Protein AF-A0A935TRF4-F1 (afdb_monomer)

Secondary structure (DSSP, 8-state):
------EEE-------PPTT--------------S-EEEEEEEE----B-TTS-B---SSS---SSSS-STT-SSSTTTTT-TTS-GGGTS--SSEEEEEEEEP----EEEEEEEE--S---TT---EEEEEEE-

Mean predicted aligned error: 9.14 Å

Foldseek 3Di:
DDPPQDQDEPDDPPDDADVPGDDDDDDDDDDPDPDWFKDKYKYAQQFDADPVRHTDADDQAGGRRDAPPAPQDDPCPVQACPPPHRRNVHHDRNRMHMDMDTDDDDDKDKDKDFPPDPDDDDPPDDTDIDIDIDD

Sequence (135 aa):
MDRQCWSCHIKHANCFVRPGQSTAVDITFIVTAVVAGPIRNWAEISSADDSEGNAVADIDSTPNDDNFSEPGETDDLADDNVTDQDGKNGGDEDDHDPAEITIDIFDLALSKVLSSPLGNIYPGDNVTFTLNVYN

pLDDT: mean 84.44, std 16.36, range [24.06, 98.0]

Solvent-accessible surface area (backbone atoms only — not comparable to full-atom values): 9128 Å² total; per-residue (Å²): 135,85,79,82,77,62,80,48,77,63,79,76,77,93,69,91,70,54,93,96,56,82,82,87,82,91,84,87,83,83,90,78,77,89,66,64,45,80,48,70,43,46,43,34,42,45,70,53,59,49,100,85,69,46,79,54,84,63,92,38,32,79,58,39,89,60,85,65,76,48,58,76,56,81,77,51,76,93,45,58,87,39,82,83,53,36,8,73,78,45,48,36,45,64,41,56,46,64,48,78,46,73,42,83,72,87,60,80,48,80,49,77,42,84,69,31,73,90,69,93,84,59,96,90,63,80,75,42,68,48,75,49,79,45,114

Structure (mmCIF, N/CA/C/O backbone):
data_AF-A0A935TRF4-F1
#
_entry.id   AF-A0A935TRF4-F1
#
loop_
_atom_site.group_PDB
_atom_site.id
_atom_site.type_symbol
_atom_site.label_atom_id
_atom_site.label_alt_id
_atom_site.label_comp_id
_atom_site.label_asym_id
_atom_site.label_entity_id
_atom_site.label_seq_id
_atom_site.pdbx_PDB_ins_code
_atom_site.Cartn_x
_atom_site.Cartn_y
_atom_site.Cartn_z
_atom_site.occupancy
_atom_site.B_iso_or_equiv
_atom_site.auth_seq_id
_atom_site.auth_comp_id
_atom_site.a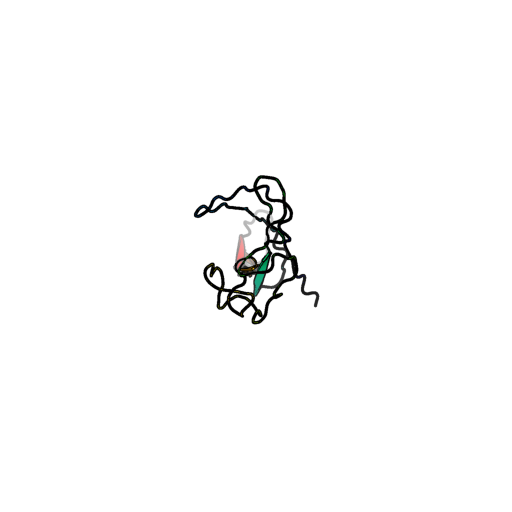uth_asym_id
_atom_site.auth_atom_id
_atom_site.pdbx_PDB_model_num
ATOM 1 N N . MET A 1 1 ? -12.272 16.368 -3.778 1.00 33.88 1 MET A N 1
ATOM 2 C CA . MET A 1 1 ? -11.865 15.138 -3.072 1.00 33.88 1 MET A CA 1
ATOM 3 C C . MET A 1 1 ? -10.489 14.838 -3.609 1.00 33.88 1 MET A C 1
ATOM 5 O O . MET A 1 1 ? -10.383 14.304 -4.706 1.00 33.88 1 MET A O 1
ATOM 9 N N . ASP A 1 2 ? -9.474 15.363 -2.932 1.00 24.06 2 ASP A N 1
ATOM 10 C CA . ASP A 1 2 ? -8.098 15.327 -3.417 1.00 24.06 2 ASP A CA 1
ATOM 11 C C . ASP A 1 2 ? -7.590 13.892 -3.335 1.00 24.06 2 ASP A C 1
ATOM 13 O O . ASP A 1 2 ? -7.369 13.351 -2.252 1.00 24.06 2 ASP A O 1
ATOM 17 N N . ARG A 1 3 ? -7.470 13.263 -4.505 1.00 30.23 3 ARG A N 1
ATOM 18 C CA . ARG A 1 3 ? -6.694 12.042 -4.687 1.00 30.23 3 ARG A CA 1
ATOM 19 C C . ARG A 1 3 ? -5.233 12.461 -4.589 1.00 30.23 3 ARG A C 1
ATOM 21 O O . ARG A 1 3 ? -4.684 12.998 -5.543 1.00 30.23 3 ARG A O 1
ATOM 28 N N . GLN A 1 4 ? -4.648 12.309 -3.408 1.00 30.61 4 GLN A N 1
ATOM 29 C CA . GLN A 1 4 ? -3.203 12.409 -3.243 1.00 30.61 4 GLN A CA 1
ATOM 30 C C . GLN A 1 4 ? -2.611 11.140 -3.874 1.00 30.61 4 GLN A C 1
ATOM 32 O O . GLN A 1 4 ? -2.568 10.097 -3.225 1.00 30.61 4 GLN A O 1
ATOM 37 N N . CYS A 1 5 ? -2.263 11.205 -5.162 1.00 31.28 5 CYS A N 1
ATOM 38 C CA . CYS A 1 5 ? -1.391 10.217 -5.791 1.00 31.28 5 CYS A CA 1
ATOM 39 C C . CYS A 1 5 ? 0.004 10.417 -5.201 1.00 31.28 5 CYS A C 1
ATOM 41 O O . CYS A 1 5 ? 0.602 11.481 -5.361 1.00 31.28 5 CYS A O 1
ATOM 43 N N . TRP A 1 6 ? 0.497 9.418 -4.482 1.00 33.94 6 TRP A N 1
ATOM 44 C CA . TRP A 1 6 ? 1.880 9.385 -4.037 1.00 33.94 6 TRP A CA 1
ATOM 45 C C . TRP A 1 6 ? 2.670 8.683 -5.140 1.00 33.94 6 TRP A C 1
ATOM 47 O O . TRP A 1 6 ? 2.698 7.461 -5.183 1.00 33.94 6 TRP A O 1
ATOM 57 N N . SER A 1 7 ? 3.240 9.455 -6.067 1.00 37.94 7 SER A N 1
ATOM 58 C CA . SER A 1 7 ? 4.282 8.942 -6.962 1.00 37.94 7 SER A CA 1
ATOM 59 C C . SER A 1 7 ? 5.587 8.887 -6.164 1.00 37.94 7 SER A C 1
ATOM 61 O O . SER A 1 7 ? 6.029 9.897 -5.594 1.00 37.94 7 SER A O 1
ATOM 63 N N . CYS A 1 8 ? 6.161 7.690 -6.042 1.00 39.78 8 CYS A N 1
ATOM 64 C CA . CYS A 1 8 ? 7.480 7.490 -5.466 1.00 39.78 8 CYS A CA 1
ATOM 65 C C . CYS A 1 8 ? 8.491 7.332 -6.600 1.00 39.78 8 CYS A C 1
ATOM 67 O O . CYS A 1 8 ? 8.714 6.240 -7.101 1.00 39.78 8 CYS A O 1
ATOM 69 N N . HIS A 1 9 ? 9.130 8.437 -6.978 1.00 45.84 9 HIS A N 1
ATOM 70 C CA . HIS A 1 9 ? 10.272 8.398 -7.883 1.00 45.84 9 HIS A CA 1
ATOM 71 C C . HIS A 1 9 ? 11.475 7.787 -7.148 1.00 45.84 9 HIS A C 1
ATOM 73 O O . HIS A 1 9 ? 12.035 8.425 -6.243 1.00 45.84 9 HIS A O 1
ATOM 79 N N . ILE A 1 10 ? 11.904 6.577 -7.519 1.00 51.03 10 ILE A N 1
ATOM 80 C CA . ILE A 1 10 ? 13.152 5.983 -7.019 1.00 51.03 10 ILE A CA 1
ATOM 81 C C . ILE A 1 10 ? 14.322 6.700 -7.705 1.00 51.03 10 ILE A C 1
ATOM 83 O O . ILE A 1 10 ? 14.937 6.227 -8.655 1.00 51.03 10 ILE A O 1
ATOM 87 N N . LYS A 1 11 ? 14.647 7.898 -7.216 1.00 43.09 11 LYS A N 1
ATOM 88 C CA . LYS A 1 11 ? 15.840 8.641 -7.633 1.00 43.09 11 LYS A CA 1
ATOM 89 C C . LYS A 1 11 ? 16.997 8.217 -6.722 1.00 43.09 11 LYS A C 1
ATOM 91 O O . LYS A 1 11 ? 17.061 8.634 -5.566 1.00 43.09 11 LYS A O 1
ATOM 96 N N . HIS A 1 12 ? 17.928 7.433 -7.266 1.00 48.22 12 HIS A N 1
ATOM 97 C CA . HIS A 1 12 ? 19.240 7.102 -6.681 1.00 48.22 12 HIS A CA 1
ATOM 98 C C . HIS A 1 12 ? 19.294 6.045 -5.559 1.00 48.22 12 HIS A C 1
ATOM 100 O O . HIS A 1 12 ? 19.937 6.258 -4.525 1.00 48.22 12 HIS A O 1
ATOM 106 N N . ALA A 1 13 ? 18.760 4.846 -5.782 1.00 49.78 13 ALA A N 1
ATOM 107 C CA . ALA A 1 13 ? 19.388 3.680 -5.162 1.00 49.78 13 ALA A CA 1
ATOM 108 C C . ALA A 1 13 ? 20.662 3.362 -5.969 1.00 49.78 13 ALA A C 1
ATOM 110 O O . ALA A 1 13 ? 20.572 2.823 -7.063 1.00 49.78 13 ALA A O 1
ATOM 111 N N . ASN A 1 14 ? 21.853 3.720 -5.468 1.00 53.59 14 ASN A N 1
ATOM 112 C CA . ASN A 1 14 ? 23.137 3.291 -6.055 1.00 53.59 14 ASN A CA 1
ATOM 113 C C . ASN A 1 14 ? 23.286 1.769 -5.879 1.00 53.59 14 ASN A C 1
ATOM 115 O O . ASN A 1 14 ? 24.003 1.294 -4.994 1.00 53.59 14 ASN A O 1
ATOM 119 N N . CYS A 1 15 ? 22.552 1.003 -6.680 1.00 62.50 15 CYS A N 1
ATOM 120 C CA . CYS A 1 15 ? 22.455 -0.435 -6.569 1.00 62.50 15 CYS A CA 1
ATOM 121 C C . CYS A 1 15 ? 22.966 -1.087 -7.847 1.00 62.50 15 CYS A C 1
ATOM 123 O O . CYS A 1 15 ? 22.322 -1.053 -8.887 1.00 62.50 15 CYS A O 1
ATOM 125 N N . PHE A 1 16 ? 24.157 -1.672 -7.767 1.00 71.00 16 PHE A N 1
ATOM 126 C CA . PHE A 1 16 ? 24.723 -2.419 -8.880 1.00 71.00 16 PHE A CA 1
ATOM 127 C C . PHE A 1 16 ? 24.115 -3.825 -8.916 1.00 71.00 16 PHE A C 1
ATOM 129 O O . PHE A 1 16 ? 24.472 -4.675 -8.093 1.00 71.00 16 PHE A O 1
ATOM 136 N N . VAL A 1 17 ? 23.219 -4.072 -9.871 1.00 81.62 17 VAL A N 1
ATOM 137 C CA . VAL A 1 17 ? 22.586 -5.378 -10.099 1.00 81.62 17 VAL A CA 1
ATOM 138 C C . VAL A 1 17 ? 23.283 -6.075 -11.268 1.00 81.62 17 VAL A C 1
ATOM 140 O O . VAL A 1 17 ? 23.479 -5.498 -12.332 1.00 81.62 17 VAL A O 1
ATOM 143 N N . ARG A 1 18 ? 23.724 -7.322 -11.066 1.00 79.31 18 ARG A N 1
ATOM 144 C CA . ARG A 1 18 ? 24.350 -8.135 -12.126 1.00 79.31 18 ARG A CA 1
ATOM 145 C C . ARG A 1 18 ? 23.292 -8.966 -12.854 1.00 79.31 18 ARG A C 1
ATOM 147 O O . ARG A 1 18 ? 22.288 -9.299 -12.232 1.00 79.31 18 ARG A O 1
ATOM 154 N N . PRO A 1 19 ? 23.554 -9.416 -14.096 1.00 78.44 19 PRO A N 1
ATOM 155 C CA . PRO A 1 19 ? 22.652 -10.328 -14.795 1.00 78.44 19 PRO A CA 1
ATOM 156 C C . PRO A 1 19 ? 22.266 -11.541 -13.937 1.00 78.44 19 PRO A C 1
ATOM 158 O O . PRO A 1 19 ? 23.136 -12.213 -13.373 1.00 78.44 19 PRO A O 1
ATOM 161 N N . GLY A 1 20 ? 20.962 -11.806 -13.829 1.00 81.06 20 GLY A N 1
ATOM 162 C CA . GLY A 1 20 ? 20.407 -12.901 -13.027 1.00 81.06 20 GLY A CA 1
ATOM 163 C C . GLY A 1 20 ? 20.526 -12.713 -11.510 1.00 81.06 20 GLY A C 1
ATOM 164 O O . GLY A 1 20 ? 20.437 -13.688 -10.763 1.00 81.06 20 GLY A O 1
ATOM 165 N N . GLN A 1 21 ? 20.802 -11.499 -11.038 1.00 85.38 21 GLN A N 1
ATOM 166 C CA . GLN A 1 21 ? 20.715 -11.127 -9.628 1.00 85.38 21 GLN A CA 1
ATOM 167 C C . GLN A 1 21 ? 19.551 -10.168 -9.417 1.00 85.38 21 GLN A C 1
ATOM 169 O O . GLN A 1 21 ? 19.107 -9.507 -10.347 1.00 85.38 21 GLN A O 1
ATOM 174 N N . SER A 1 22 ? 19.114 -10.066 -8.169 1.00 83.69 22 SER A N 1
ATOM 175 C CA . SER A 1 22 ? 18.175 -9.051 -7.718 1.00 83.69 22 SER A CA 1
ATOM 176 C C . SER A 1 22 ? 18.750 -8.308 -6.519 1.00 83.69 22 SER A C 1
ATOM 178 O O . SER A 1 22 ? 19.705 -8.752 -5.870 1.00 83.69 22 SER A O 1
ATOM 180 N N . THR A 1 23 ? 18.167 -7.152 -6.240 1.00 85.50 23 THR A N 1
ATOM 181 C CA . THR A 1 23 ? 18.441 -6.354 -5.052 1.00 85.50 23 THR A CA 1
ATOM 182 C C . THR A 1 23 ? 17.128 -5.879 -4.449 1.00 85.50 23 THR A C 1
ATOM 184 O O . THR A 1 23 ? 16.111 -5.858 -5.134 1.00 85.50 23 THR A O 1
ATOM 187 N N . ALA A 1 24 ? 17.151 -5.501 -3.174 1.00 85.94 24 ALA A N 1
ATOM 188 C CA . ALA A 1 24 ? 15.990 -4.956 -2.487 1.00 85.94 24 ALA A CA 1
ATOM 189 C C . ALA A 1 24 ? 16.226 -3.483 -2.144 1.00 85.94 24 ALA A C 1
ATOM 191 O O . ALA A 1 24 ? 17.287 -3.116 -1.629 1.00 85.94 24 ALA A O 1
ATOM 192 N N . VAL A 1 25 ? 15.216 -2.657 -2.404 1.00 84.50 25 VAL A N 1
ATOM 193 C CA . VAL A 1 25 ? 15.143 -1.265 -1.962 1.00 84.50 25 VAL A CA 1
ATOM 194 C C . VAL A 1 25 ? 13.906 -1.133 -1.083 1.00 84.50 25 VAL A C 1
ATOM 196 O O . VAL A 1 25 ? 12.785 -1.256 -1.561 1.00 84.50 25 VAL A O 1
ATOM 199 N N . ASP A 1 26 ? 14.110 -0.895 0.212 1.00 86.50 26 ASP A N 1
ATOM 200 C CA . ASP A 1 26 ? 12.999 -0.732 1.149 1.00 86.50 26 ASP A CA 1
ATOM 201 C C . ASP A 1 26 ? 12.439 0.691 1.069 1.00 86.50 26 ASP A C 1
ATOM 203 O O . ASP A 1 26 ? 13.148 1.673 1.312 1.00 86.50 26 ASP A O 1
ATOM 207 N N . ILE A 1 27 ? 11.139 0.801 0.798 1.00 82.44 27 ILE A N 1
ATOM 208 C CA . ILE A 1 27 ? 10.408 2.069 0.798 1.00 82.44 27 ILE A CA 1
ATOM 209 C C . ILE A 1 27 ? 9.415 2.054 1.960 1.00 82.44 27 ILE A C 1
ATOM 211 O O . ILE A 1 27 ? 8.669 1.099 2.159 1.00 82.44 27 ILE A O 1
ATOM 215 N N . THR A 1 28 ? 9.422 3.110 2.775 1.00 87.31 28 THR A N 1
ATOM 216 C CA . THR A 1 28 ? 8.535 3.234 3.941 1.00 87.3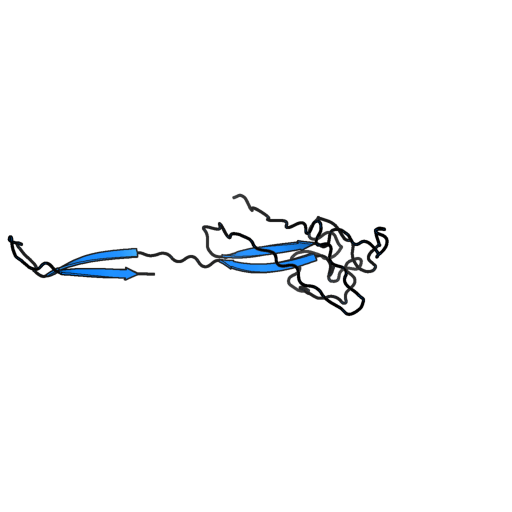1 28 THR A CA 1
ATOM 217 C C . THR A 1 28 ? 7.720 4.513 3.856 1.00 87.31 28 THR A C 1
ATOM 219 O O . THR A 1 28 ? 8.274 5.607 3.747 1.00 87.31 28 THR A O 1
ATOM 222 N N . PHE A 1 29 ? 6.404 4.376 4.002 1.00 83.50 29 PHE A N 1
ATOM 223 C CA . PHE A 1 29 ? 5.466 5.492 4.049 1.00 83.50 29 PHE A CA 1
ATOM 224 C C . PHE A 1 29 ? 4.733 5.545 5.386 1.00 83.50 29 PHE A C 1
ATOM 226 O O . PHE A 1 29 ? 4.551 4.537 6.069 1.00 83.50 29 PHE A O 1
ATOM 233 N N . ILE A 1 30 ? 4.258 6.739 5.735 1.00 89.38 30 ILE A N 1
ATOM 234 C CA . ILE A 1 30 ? 3.286 6.917 6.811 1.00 89.38 30 ILE A CA 1
ATOM 235 C C . ILE A 1 30 ? 1.908 7.001 6.166 1.00 89.38 30 ILE A C 1
ATOM 237 O O . ILE A 1 30 ? 1.589 7.977 5.486 1.00 89.38 30 ILE A O 1
ATOM 241 N N . VAL A 1 31 ? 1.074 5.994 6.409 1.00 86.75 31 VAL A N 1
ATOM 242 C CA . VAL A 1 31 ? -0.331 6.039 6.004 1.00 86.75 31 VAL A CA 1
ATOM 243 C C . VAL A 1 31 ? -1.058 7.078 6.859 1.00 86.75 31 VAL A C 1
ATOM 245 O O . VAL A 1 31 ? -1.114 6.965 8.081 1.00 86.75 31 VAL A O 1
ATOM 248 N N . THR A 1 32 ? -1.628 8.093 6.209 1.00 87.56 32 THR A N 1
ATOM 249 C CA . THR A 1 32 ? -2.400 9.172 6.859 1.00 87.56 32 THR A CA 1
ATOM 250 C C . THR A 1 32 ? -3.892 9.137 6.520 1.00 87.56 32 THR A C 1
ATOM 252 O O . THR A 1 32 ? -4.637 10.047 6.884 1.00 87.56 32 THR A O 1
ATOM 255 N N . ALA A 1 33 ? -4.342 8.098 5.813 1.00 85.75 33 ALA A N 1
ATOM 256 C CA . ALA A 1 33 ? -5.731 7.957 5.407 1.00 85.75 33 ALA A CA 1
ATOM 257 C C . ALA A 1 33 ? -6.670 7.839 6.615 1.00 85.75 33 ALA A C 1
ATOM 259 O O . ALA A 1 33 ? -6.395 7.131 7.580 1.00 85.75 33 ALA A O 1
ATOM 260 N N . VAL A 1 34 ? -7.802 8.539 6.527 1.00 83.81 34 VAL A N 1
ATOM 261 C CA . VAL A 1 34 ? -8.860 8.573 7.556 1.00 83.81 34 VAL A CA 1
ATOM 262 C C . VAL A 1 34 ? -10.161 7.929 7.077 1.00 83.81 34 VAL A C 1
ATOM 264 O O . VAL A 1 34 ? -11.186 8.026 7.746 1.00 83.81 34 VAL A O 1
ATOM 267 N N . VAL A 1 35 ? -10.129 7.290 5.906 1.00 86.31 35 VAL A N 1
ATOM 268 C CA . VAL A 1 35 ? -11.227 6.484 5.362 1.00 86.31 35 VAL A CA 1
ATOM 269 C C . VAL A 1 35 ? -10.682 5.094 5.037 1.00 86.31 35 VAL A C 1
ATOM 271 O O . VAL A 1 35 ? -9.562 4.983 4.543 1.00 86.31 35 VAL A O 1
ATOM 274 N N . ALA A 1 36 ? -11.458 4.056 5.358 1.00 91.25 36 ALA A N 1
ATOM 275 C CA . ALA A 1 36 ? -11.100 2.678 5.056 1.00 91.25 36 ALA A CA 1
ATOM 276 C C . ALA A 1 36 ? -11.162 2.427 3.544 1.00 91.25 36 ALA A C 1
ATOM 278 O O . ALA A 1 36 ? -11.982 3.031 2.845 1.00 91.25 36 ALA A O 1
ATOM 279 N N . GLY A 1 37 ? -10.331 1.516 3.052 1.00 93.19 37 GLY A N 1
ATOM 280 C CA . GLY A 1 37 ? -10.301 1.136 1.641 1.00 93.19 37 GLY A CA 1
ATOM 281 C C . GLY A 1 37 ? -8.893 0.941 1.084 1.00 93.19 37 GLY A C 1
ATOM 282 O O . GLY A 1 37 ? -7.910 1.106 1.812 1.00 93.19 37 GLY A O 1
ATOM 283 N N . PRO A 1 38 ? -8.795 0.568 -0.202 1.00 91.56 38 PRO A N 1
ATOM 284 C CA . PRO A 1 38 ? -7.520 0.311 -0.848 1.00 91.56 38 PRO A CA 1
ATOM 285 C C . PRO A 1 38 ? -6.742 1.608 -1.081 1.00 91.56 38 PRO A C 1
ATOM 287 O O . PRO A 1 38 ? -7.303 2.649 -1.440 1.00 91.56 38 PRO A O 1
ATOM 290 N N . ILE A 1 39 ? -5.433 1.522 -0.895 1.00 90.94 39 ILE A N 1
ATOM 291 C CA . ILE A 1 39 ? -4.444 2.521 -1.281 1.00 90.94 39 ILE A CA 1
ATOM 292 C C . ILE A 1 39 ? -3.369 1.791 -2.065 1.00 90.94 39 ILE A C 1
ATOM 294 O O . ILE A 1 39 ? -2.890 0.744 -1.637 1.00 90.94 39 ILE A O 1
ATOM 298 N N . ARG A 1 40 ? -2.973 2.376 -3.190 1.00 90.12 40 ARG A N 1
ATOM 299 C CA . ARG A 1 40 ? -1.931 1.836 -4.051 1.00 90.12 40 ARG A CA 1
ATOM 300 C C . ARG A 1 40 ? -0.698 2.721 -3.996 1.00 90.12 40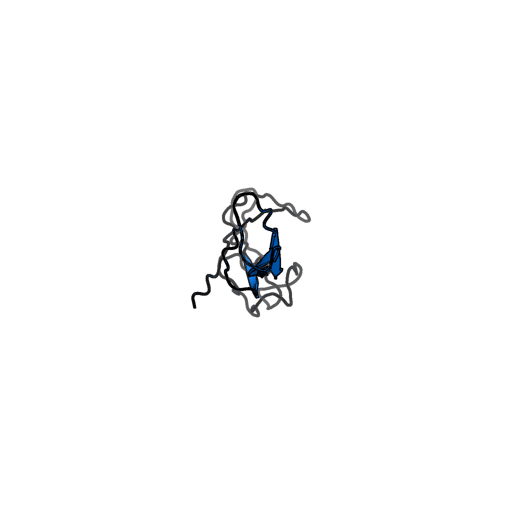 ARG A C 1
ATOM 302 O O . ARG A 1 40 ? -0.811 3.946 -4.053 1.00 90.12 40 ARG A O 1
ATOM 309 N N . ASN A 1 41 ? 0.449 2.083 -3.834 1.00 89.88 41 ASN A N 1
ATOM 310 C CA . ASN A 1 41 ? 1.749 2.664 -4.102 1.00 89.88 41 ASN A CA 1
ATOM 311 C C . ASN A 1 41 ? 2.177 2.217 -5.498 1.00 89.88 41 ASN A C 1
ATOM 313 O O . ASN A 1 41 ? 2.025 1.043 -5.807 1.00 89.88 41 ASN A O 1
ATOM 317 N N . TRP A 1 42 ? 2.723 3.124 -6.292 1.00 90.31 42 TRP A N 1
ATOM 318 C CA . TRP A 1 42 ? 3.339 2.793 -7.574 1.00 90.31 42 TRP A CA 1
ATOM 319 C C . TRP A 1 42 ? 4.822 3.123 -7.496 1.00 90.31 42 TRP A C 1
ATOM 321 O O . TRP A 1 42 ? 5.198 4.116 -6.854 1.00 90.31 42 TRP A O 1
ATOM 331 N N . ALA A 1 43 ? 5.644 2.286 -8.109 1.00 90.25 43 ALA A N 1
ATOM 332 C CA . ALA A 1 43 ? 7.074 2.496 -8.241 1.00 90.25 43 ALA A CA 1
ATOM 333 C C . ALA A 1 43 ? 7.466 2.439 -9.716 1.00 90.25 43 ALA A C 1
ATOM 335 O O . ALA A 1 43 ? 6.833 1.730 -10.484 1.00 90.25 43 ALA A O 1
ATOM 336 N N . GLU A 1 44 ? 8.494 3.213 -10.054 1.00 90.81 44 GLU A N 1
ATOM 337 C CA . GLU A 1 44 ? 9.017 3.383 -11.409 1.00 90.81 44 GLU A CA 1
ATOM 338 C C . GLU A 1 44 ? 10.548 3.350 -11.365 1.00 90.81 44 GLU A C 1
ATOM 340 O O . GLU A 1 44 ? 11.170 4.015 -10.510 1.00 90.81 44 GLU A O 1
ATOM 345 N N . ILE A 1 45 ? 11.174 2.634 -12.296 1.00 90.19 45 ILE A N 1
ATOM 346 C CA . ILE A 1 45 ? 12.598 2.781 -12.592 1.00 90.19 45 ILE A CA 1
ATOM 347 C C . ILE A 1 45 ? 12.742 3.894 -13.623 1.00 90.19 45 ILE A C 1
ATOM 349 O O . ILE A 1 45 ? 12.580 3.716 -14.816 1.00 90.19 45 ILE A O 1
ATOM 353 N N . SER A 1 46 ? 13.153 5.070 -13.156 1.00 90.50 46 SER A N 1
ATOM 354 C CA . SER A 1 46 ? 13.252 6.243 -14.039 1.00 90.50 46 SER A CA 1
ATOM 355 C C . SER A 1 46 ? 14.467 6.297 -14.968 1.00 90.50 46 SER A C 1
ATOM 357 O O . SER A 1 46 ? 14.534 7.159 -15.845 1.00 90.50 46 SER A O 1
ATOM 359 N N . SER A 1 47 ? 15.476 5.454 -14.730 1.00 89.62 47 SER A N 1
ATOM 360 C CA . SER A 1 47 ? 16.707 5.379 -15.530 1.00 89.62 47 SER A CA 1
ATOM 361 C C . SER A 1 47 ? 17.637 4.278 -15.023 1.00 89.62 47 SER A C 1
ATOM 363 O O . SER A 1 47 ? 17.651 3.992 -13.822 1.00 89.62 47 SER A O 1
ATOM 365 N N . ALA A 1 48 ? 18.515 3.785 -15.897 1.00 87.81 48 ALA A N 1
ATOM 366 C CA . ALA A 1 48 ? 19.637 2.923 -15.542 1.00 87.81 48 ALA A CA 1
ATOM 367 C C . ALA A 1 48 ? 20.941 3.392 -16.211 1.00 87.81 48 ALA A C 1
ATOM 369 O O . ALA A 1 48 ? 20.936 3.884 -17.342 1.00 87.81 48 ALA A O 1
ATOM 370 N N . ASP A 1 49 ? 22.061 3.184 -15.516 1.00 87.69 49 ASP A N 1
ATOM 371 C CA . ASP A 1 49 ? 23.412 3.461 -16.007 1.00 87.69 49 ASP A CA 1
ATOM 372 C C . ASP A 1 49 ? 24.265 2.178 -16.002 1.00 87.69 49 ASP A C 1
ATOM 374 O O . ASP A 1 49 ? 24.089 1.291 -15.160 1.00 87.69 49 ASP A O 1
ATOM 378 N N . ASP A 1 50 ? 25.234 2.089 -16.915 1.00 83.81 50 ASP A N 1
ATOM 379 C CA . ASP A 1 50 ? 26.271 1.055 -16.901 1.00 83.81 50 ASP A CA 1
ATOM 380 C C . ASP A 1 50 ? 27.303 1.259 -15.766 1.00 83.81 50 ASP A C 1
ATOM 382 O O . ASP A 1 50 ? 27.252 2.206 -14.975 1.00 83.81 50 ASP A O 1
ATOM 386 N N . SER A 1 51 ? 28.289 0.358 -15.667 1.00 81.38 51 SER A N 1
ATOM 387 C CA . SER A 1 51 ? 29.358 0.447 -14.657 1.00 81.38 51 SER A CA 1
ATOM 388 C C . SER A 1 51 ? 30.257 1.680 -14.788 1.00 81.38 51 SER A C 1
ATOM 390 O O . SER A 1 51 ? 31.014 1.997 -13.865 1.00 81.38 51 SER A O 1
ATOM 392 N N . GLU A 1 52 ? 30.197 2.358 -15.924 1.00 84.19 52 GLU A N 1
ATOM 393 C CA . GLU A 1 52 ? 30.955 3.544 -16.275 1.00 84.19 52 GLU A CA 1
ATOM 394 C C . GLU A 1 52 ? 30.128 4.829 -16.078 1.00 84.19 52 GLU A C 1
ATOM 396 O O . GLU A 1 52 ? 30.672 5.925 -16.237 1.00 84.19 52 GLU A O 1
ATOM 401 N N . GLY A 1 53 ? 28.860 4.707 -15.665 1.00 83.31 53 GLY A N 1
ATOM 402 C CA . GLY A 1 53 ? 27.940 5.819 -15.429 1.00 83.31 53 GLY A CA 1
ATOM 403 C C . GLY A 1 53 ? 27.323 6.389 -16.706 1.00 83.31 53 GLY A C 1
ATOM 404 O O . GLY A 1 53 ? 26.926 7.554 -16.715 1.00 83.31 53 GLY A O 1
ATOM 405 N N . ASN A 1 54 ? 27.303 5.624 -17.800 1.00 85.88 54 ASN A N 1
ATOM 406 C CA . ASN A 1 54 ? 26.597 6.012 -19.015 1.00 85.88 54 ASN A CA 1
ATOM 407 C C . ASN A 1 54 ? 25.181 5.448 -18.992 1.00 85.88 54 ASN A C 1
ATOM 409 O O . ASN A 1 54 ? 25.003 4.255 -18.750 1.00 85.88 54 ASN A O 1
ATOM 413 N N . ALA A 1 55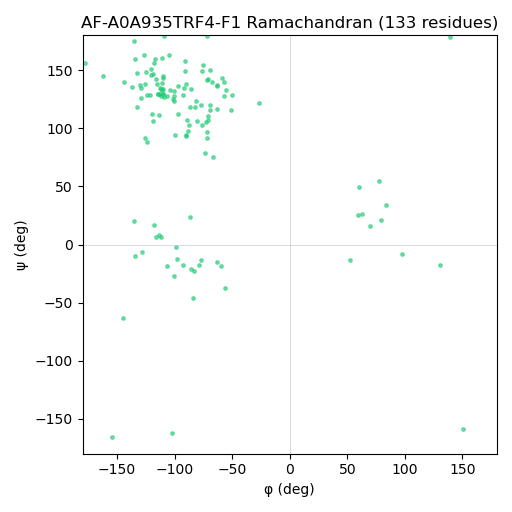 ? 24.211 6.284 -19.355 1.00 87.38 55 ALA A N 1
ATOM 414 C CA . ALA A 1 55 ? 22.833 5.853 -19.525 1.00 87.38 55 ALA A CA 1
ATOM 415 C C . ALA A 1 55 ? 22.739 4.694 -20.524 1.00 87.38 55 ALA A C 1
ATOM 417 O O . ALA A 1 55 ? 23.308 4.751 -21.624 1.00 87.38 55 ALA A O 1
ATOM 418 N N . VAL A 1 56 ? 21.987 3.666 -20.147 1.00 84.88 56 VAL A N 1
ATOM 419 C CA . VAL A 1 56 ? 21.662 2.524 -21.000 1.00 84.88 56 VAL A CA 1
ATOM 420 C C . VAL A 1 56 ? 20.188 2.571 -21.377 1.00 84.88 56 VAL A C 1
ATOM 422 O O . VAL A 1 56 ? 19.349 3.009 -20.598 1.00 84.88 56 VAL A O 1
ATOM 425 N N . ALA A 1 57 ? 19.888 2.174 -22.612 1.00 87.12 57 ALA A N 1
ATOM 426 C CA . ALA A 1 57 ? 18.512 2.046 -23.064 1.00 87.12 57 ALA A CA 1
ATOM 427 C C . ALA A 1 57 ? 17.987 0.669 -22.673 1.00 87.12 57 ALA A C 1
ATOM 429 O O . ALA A 1 57 ? 18.670 -0.327 -22.934 1.00 87.12 57 ALA A O 1
ATOM 430 N N . ASP A 1 58 ? 16.783 0.641 -22.115 1.00 89.31 58 ASP A N 1
ATOM 431 C CA . ASP A 1 58 ? 16.074 -0.607 -21.899 1.00 89.31 58 ASP A CA 1
ATOM 432 C C . ASP A 1 58 ? 15.485 -1.148 -23.208 1.00 89.31 58 ASP A C 1
ATOM 434 O O . ASP A 1 58 ? 15.190 -0.393 -24.150 1.00 89.31 58 ASP A O 1
ATOM 438 N N . ILE A 1 59 ? 15.386 -2.468 -23.316 1.00 90.75 59 ILE A N 1
ATOM 439 C CA . ILE A 1 59 ? 15.044 -3.155 -24.562 1.00 90.75 59 ILE A CA 1
ATOM 440 C C . ILE A 1 59 ? 13.529 -3.196 -24.744 1.00 90.75 59 ILE A C 1
ATOM 442 O O . ILE A 1 59 ? 13.049 -2.826 -25.819 1.00 90.75 59 ILE A O 1
ATOM 446 N N . ASP A 1 60 ? 12.797 -3.555 -23.702 1.00 90.12 60 ASP A N 1
ATOM 447 C CA . ASP A 1 60 ? 11.369 -3.892 -23.685 1.00 90.12 60 ASP A CA 1
ATOM 448 C C . ASP A 1 60 ? 10.495 -2.808 -23.050 1.00 90.12 60 ASP A C 1
ATOM 450 O O . ASP A 1 60 ? 9.325 -2.739 -23.404 1.00 90.12 60 ASP A O 1
ATOM 454 N N . SER A 1 61 ? 11.074 -1.897 -22.265 1.00 92.19 61 SER A N 1
ATOM 455 C CA . SER A 1 61 ? 10.347 -0.816 -21.578 1.00 92.19 61 SER A CA 1
ATOM 456 C C . SER A 1 61 ? 11.034 0.547 -21.677 1.00 92.19 61 SER A C 1
ATOM 458 O O . SER A 1 61 ? 12.103 0.691 -22.299 1.00 92.19 61 SER A O 1
ATOM 460 N N . THR A 1 62 ? 10.401 1.605 -21.179 1.00 91.88 62 THR A N 1
ATOM 461 C CA . THR A 1 62 ? 10.892 2.981 -21.309 1.00 91.88 62 THR A CA 1
ATOM 462 C C . THR A 1 62 ? 11.033 3.623 -19.933 1.00 91.88 62 THR A C 1
ATOM 464 O O . THR A 1 62 ? 10.160 4.397 -19.551 1.00 91.88 62 THR A O 1
ATOM 467 N N . PRO A 1 63 ? 12.197 3.474 -19.270 1.00 91.25 63 PRO A N 1
ATOM 468 C CA . PRO A 1 63 ? 12.435 4.036 -17.943 1.00 91.25 63 PRO A CA 1
ATOM 469 C C . PRO A 1 63 ? 12.085 5.522 -17.846 1.00 91.25 63 PRO A C 1
ATOM 471 O O . PRO A 1 63 ? 12.711 6.362 -18.513 1.00 91.25 63 PRO A O 1
ATOM 474 N N . ASN A 1 64 ? 11.082 5.865 -17.031 1.00 90.25 64 ASN A N 1
ATOM 475 C CA . ASN A 1 64 ? 10.643 7.244 -16.831 1.00 90.25 64 ASN A CA 1
ATOM 476 C C . ASN A 1 64 ? 9.952 7.485 -15.463 1.00 90.25 64 ASN A C 1
ATOM 478 O O . ASN A 1 64 ? 10.172 6.761 -14.502 1.00 90.25 64 ASN A O 1
ATOM 482 N N . ASP A 1 65 ? 9.264 8.619 -15.310 1.00 90.19 65 ASP A N 1
ATOM 483 C CA . ASP A 1 65 ? 8.663 9.075 -14.041 1.00 90.19 65 ASP A CA 1
ATOM 484 C C . ASP A 1 65 ? 7.112 9.157 -14.132 1.00 90.19 65 ASP A C 1
ATOM 486 O O . ASP A 1 65 ? 6.457 9.685 -13.227 1.00 90.19 65 ASP A O 1
ATOM 490 N N . ASP A 1 66 ? 6.527 8.703 -15.241 1.00 90.75 66 ASP A N 1
ATOM 491 C CA . ASP A 1 66 ? 5.118 8.829 -15.601 1.00 90.75 66 ASP A CA 1
ATOM 492 C C . ASP A 1 66 ? 4.445 7.448 -15.616 1.00 90.75 66 ASP A C 1
ATOM 494 O O . ASP A 1 66 ? 4.655 6.666 -16.528 1.00 90.75 66 ASP A O 1
ATOM 498 N N . ASN A 1 67 ? 3.539 7.189 -14.673 1.00 91.12 67 ASN A N 1
ATOM 499 C CA . ASN A 1 67 ? 2.777 5.939 -14.674 1.00 91.12 67 ASN A CA 1
ATOM 500 C C . ASN A 1 67 ? 1.964 5.735 -15.962 1.00 91.12 67 ASN A C 1
ATOM 502 O O . ASN A 1 67 ? 1.282 6.664 -16.425 1.00 91.12 67 ASN A O 1
ATOM 506 N N . PHE A 1 68 ? 1.892 4.478 -16.406 1.00 91.75 68 PHE A N 1
ATOM 507 C CA . PHE A 1 68 ? 1.100 4.033 -17.556 1.00 91.75 68 PHE A CA 1
ATOM 508 C C . PHE A 1 68 ? 1.540 4.729 -18.852 1.00 91.75 68 PHE A C 1
ATOM 510 O O . PHE A 1 68 ? 0.729 5.339 -19.568 1.00 91.75 68 PHE A O 1
ATOM 517 N N . SER A 1 69 ? 2.849 4.724 -19.094 1.00 91.31 69 SER A N 1
ATOM 518 C CA . SER A 1 69 ? 3.472 5.479 -20.177 1.00 91.31 69 SER A CA 1
ATOM 519 C C . SER A 1 69 ? 3.469 4.728 -21.507 1.00 91.31 69 SER A C 1
ATOM 521 O O . SER A 1 69 ? 3.526 5.365 -22.571 1.00 91.31 69 SER A O 1
ATOM 523 N N . GLU A 1 70 ? 3.330 3.402 -21.468 1.00 91.38 70 GLU A N 1
ATOM 524 C CA . GLU A 1 70 ? 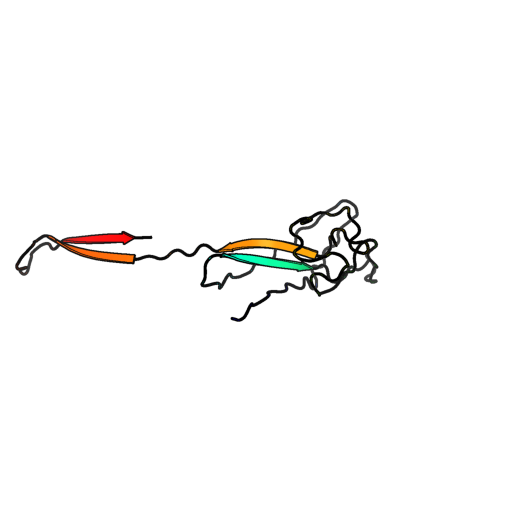3.408 2.524 -22.626 1.00 91.38 70 GLU A CA 1
ATOM 525 C C . GLU A 1 70 ? 2.042 1.989 -23.108 1.00 91.38 70 GLU A C 1
ATOM 527 O O . GLU A 1 70 ? 0.992 2.142 -22.468 1.00 91.38 70 GLU A O 1
ATOM 532 N N . PRO A 1 71 ? 1.979 1.471 -24.352 1.00 90.62 71 PRO A N 1
ATOM 533 C CA . PRO A 1 71 ? 0.711 1.160 -24.997 1.00 90.62 71 PRO A CA 1
ATOM 534 C C . PRO A 1 71 ? 0.020 -0.073 -24.411 1.00 90.62 71 PRO A C 1
ATOM 536 O O . PRO A 1 71 ? 0.311 -1.186 -24.810 1.00 90.62 71 PRO A O 1
ATOM 539 N N . GLY A 1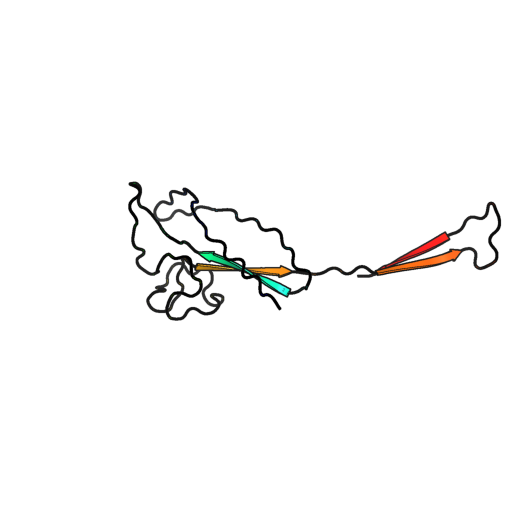 72 ? -1.030 0.116 -23.624 1.00 85.62 72 GLY A N 1
ATOM 540 C CA . GLY A 1 72 ? -1.800 -1.007 -23.062 1.00 85.62 72 GLY A CA 1
ATOM 541 C C . GLY A 1 72 ? -2.005 -0.864 -21.566 1.00 85.62 72 GLY A C 1
ATOM 542 O O . GLY A 1 72 ? -2.979 -1.402 -21.038 1.00 85.62 72 GLY A O 1
ATOM 543 N N . GLU A 1 73 ? -1.188 -0.013 -20.954 1.00 87.56 73 GLU A N 1
ATOM 544 C CA . GLU A 1 73 ? -1.200 0.228 -19.531 1.00 87.56 73 GLU A CA 1
ATOM 545 C C . GLU A 1 73 ? -2.455 0.927 -19.022 1.00 87.56 73 GLU A C 1
ATOM 547 O O . GLU A 1 73 ? -3.019 1.842 -19.643 1.00 87.56 73 GLU A O 1
ATOM 552 N N . THR A 1 74 ? -2.921 0.470 -17.858 1.00 85.75 74 THR A N 1
ATOM 553 C CA . THR A 1 74 ? -4.129 1.008 -17.219 1.00 85.75 74 THR A CA 1
ATOM 554 C C . THR A 1 74 ? -4.054 1.035 -15.701 1.00 85.75 74 THR A C 1
ATOM 556 O O . THR A 1 74 ? -4.183 2.105 -15.105 1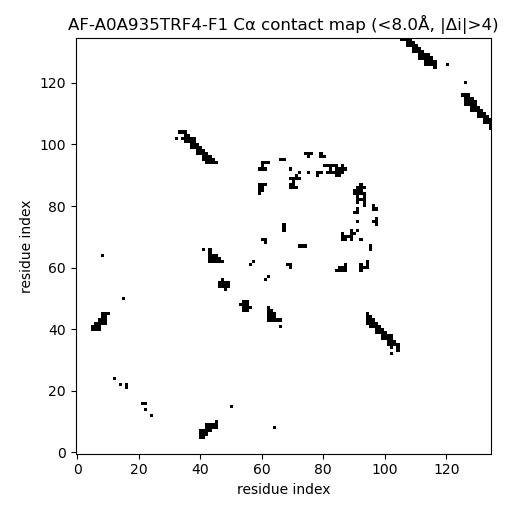.00 85.75 74 THR A O 1
ATOM 559 N N . ASP A 1 75 ? -3.950 -0.132 -15.070 1.00 85.56 75 ASP A N 1
ATOM 560 C CA . ASP A 1 75 ? -3.880 -0.281 -13.618 1.00 85.56 75 ASP A CA 1
ATOM 561 C C . ASP A 1 75 ? -2.801 -1.254 -13.146 1.00 85.56 75 ASP A C 1
ATOM 563 O O . ASP A 1 75 ? -2.526 -1.260 -11.938 1.00 85.56 75 ASP A O 1
ATOM 567 N N . ASP A 1 76 ? -2.220 -1.990 -14.100 1.00 85.19 76 ASP A N 1
ATOM 568 C CA . ASP A 1 76 ? -1.084 -2.892 -13.952 1.00 85.19 76 ASP A CA 1
ATOM 569 C C . ASP A 1 76 ? -1.332 -4.034 -12.947 1.00 85.19 76 ASP A C 1
ATOM 571 O O . ASP A 1 76 ? -0.451 -4.555 -12.276 1.00 85.19 76 ASP A O 1
ATOM 575 N N . LEU A 1 77 ? -2.608 -4.390 -12.739 1.00 83.88 77 LEU A N 1
ATOM 576 C CA . LEU A 1 77 ? -2.995 -5.461 -11.812 1.00 83.88 77 LEU A CA 1
ATOM 577 C C . LEU A 1 77 ? -3.136 -6.827 -12.479 1.00 83.88 77 LEU A C 1
ATOM 579 O O . LEU A 1 77 ? -3.274 -7.838 -11.783 1.00 83.88 77 LEU A O 1
ATOM 583 N N . ALA A 1 78 ? -3.257 -6.859 -13.803 1.00 87.62 78 ALA A N 1
ATOM 584 C CA . ALA A 1 78 ? -3.431 -8.103 -14.544 1.00 87.62 78 ALA A CA 1
ATOM 585 C C . ALA A 1 78 ? -2.086 -8.798 -14.809 1.00 87.62 78 ALA A C 1
ATOM 587 O O . ALA A 1 78 ? -2.064 -10.017 -15.015 1.00 87.62 78 ALA A O 1
ATOM 588 N N . ASP A 1 79 ? -1.021 -8.010 -14.775 1.00 87.56 79 ASP A N 1
ATOM 589 C CA . ASP A 1 79 ? 0.345 -8.275 -15.194 1.00 87.56 79 ASP A CA 1
ATOM 590 C C . ASP A 1 79 ? 1.394 -7.956 -14.114 1.00 87.56 79 ASP A C 1
ATOM 592 O O . ASP A 1 79 ? 2.499 -8.440 -14.262 1.00 87.56 79 ASP A O 1
ATOM 596 N N . ASP A 1 80 ? 1.022 -7.358 -12.974 1.00 90.88 80 ASP A N 1
ATOM 597 C CA . ASP A 1 80 ? 1.867 -7.152 -11.776 1.00 90.88 80 ASP A CA 1
ATOM 598 C C . ASP A 1 80 ? 3.022 -8.173 -11.579 1.00 90.88 80 ASP A C 1
ATOM 600 O O . ASP A 1 80 ? 2.798 -9.381 -11.371 1.00 90.88 80 ASP A O 1
ATOM 604 N N . ASN A 1 81 ? 4.261 -7.668 -11.516 1.00 90.38 81 ASN A N 1
ATOM 605 C CA . ASN A 1 81 ? 5.532 -8.397 -11.413 1.00 90.38 81 ASN A CA 1
ATOM 606 C C . ASN A 1 81 ? 5.880 -9.318 -12.604 1.00 90.38 81 ASN A C 1
ATOM 608 O O . ASN A 1 81 ? 6.592 -10.323 -12.410 1.00 90.38 81 ASN A O 1
ATOM 612 N N . VAL A 1 82 ? 5.391 -9.061 -13.820 1.00 92.00 82 VAL A N 1
ATOM 613 C CA . VAL A 1 82 ? 5.726 -9.878 -14.998 1.00 92.00 82 VAL A CA 1
ATOM 614 C C . VAL A 1 82 ? 6.962 -9.346 -15.727 1.00 92.00 82 VAL A C 1
ATOM 616 O O . VAL A 1 82 ? 6.904 -8.606 -16.690 1.00 92.00 82 VAL A O 1
ATOM 619 N N . THR A 1 83 ? 8.120 -9.898 -15.376 1.00 90.06 83 THR A N 1
ATOM 620 C CA . THR A 1 83 ? 9.424 -9.467 -15.920 1.00 90.06 83 THR A CA 1
ATOM 621 C C . THR A 1 83 ? 9.836 -10.141 -17.244 1.00 90.06 83 THR A C 1
ATOM 623 O O . THR A 1 83 ? 11.025 -10.392 -17.467 1.00 90.06 83 THR A O 1
ATOM 626 N N . ASP A 1 84 ? 8.894 -10.645 -18.045 1.00 91.19 84 ASP A N 1
ATOM 627 C CA . ASP A 1 84 ? 9.201 -11.379 -19.291 1.00 91.19 84 ASP A CA 1
ATOM 628 C C . ASP A 1 84 ? 8.335 -10.984 -20.496 1.00 91.19 84 ASP A C 1
ATOM 630 O O . ASP A 1 84 ? 8.243 -11.731 -21.482 1.00 91.19 84 ASP A O 1
ATOM 634 N N . GLN A 1 85 ? 7.731 -9.799 -20.426 1.00 92.56 85 GLN A N 1
ATOM 635 C CA . GLN A 1 85 ? 6.929 -9.197 -21.486 1.00 92.56 85 GLN A CA 1
ATOM 636 C C . GLN A 1 85 ? 7.634 -7.990 -22.128 1.00 92.56 85 GLN A C 1
ATOM 638 O O . GLN A 1 85 ? 8.789 -7.707 -21.845 1.00 92.56 85 GLN A O 1
ATOM 643 N N . ASP A 1 86 ? 6.975 -7.382 -23.115 1.00 93.38 86 ASP A N 1
ATOM 644 C CA . ASP A 1 86 ? 7.495 -6.264 -23.908 1.00 93.38 86 ASP A CA 1
ATOM 645 C C . ASP A 1 86 ? 6.478 -5.121 -23.833 1.00 93.38 86 ASP A C 1
ATOM 647 O O . ASP A 1 86 ? 5.517 -5.084 -24.618 1.00 93.38 86 ASP A O 1
ATOM 651 N N . GLY A 1 87 ? 6.670 -4.236 -22.853 1.00 93.00 87 GLY A N 1
ATOM 652 C CA . GLY A 1 87 ? 5.803 -3.094 -22.560 1.00 93.00 87 GLY A CA 1
ATOM 653 C C . GLY A 1 87 ? 5.605 -2.169 -23.755 1.00 93.00 87 GLY A C 1
ATOM 654 O O . GLY A 1 87 ? 4.479 -1.794 -24.109 1.00 93.00 87 GLY A O 1
ATOM 655 N N . LYS A 1 88 ? 6.659 -1.963 -24.552 1.00 93.06 88 LYS A N 1
ATOM 656 C CA . LYS A 1 88 ? 6.594 -1.185 -25.804 1.00 93.06 88 LYS A CA 1
ATOM 657 C C . LYS A 1 88 ? 5.616 -1.758 -26.827 1.00 93.06 88 LYS A C 1
ATOM 659 O O . LYS A 1 88 ? 5.224 -1.050 -27.764 1.00 93.06 88 LYS A O 1
ATOM 664 N N . ASN A 1 89 ? 5.236 -3.028 -26.688 1.00 94.25 89 ASN A N 1
ATOM 665 C CA . ASN A 1 89 ? 4.283 -3.731 -27.541 1.00 94.25 89 ASN A CA 1
ATOM 666 C C . ASN A 1 89 ? 3.022 -4.216 -26.795 1.00 94.25 89 ASN A C 1
ATOM 668 O O . ASN A 1 89 ? 2.259 -5.010 -27.360 1.00 94.25 89 ASN A O 1
ATOM 672 N N . GLY A 1 90 ? 2.757 -3.681 -25.600 1.00 90.50 90 GLY A N 1
ATOM 673 C CA . GLY A 1 90 ? 1.519 -3.856 -24.839 1.00 90.50 90 GLY A CA 1
ATOM 674 C C . GLY A 1 90 ? 1.425 -5.113 -23.990 1.00 90.50 90 GLY A C 1
ATOM 675 O O . GLY A 1 90 ? 0.339 -5.694 -23.893 1.00 90.50 90 GLY A O 1
ATOM 676 N N . GLY A 1 91 ? 2.557 -5.548 -23.444 1.00 91.56 91 GLY A N 1
ATOM 677 C CA . GLY A 1 91 ? 2.586 -6.303 -22.192 1.00 91.56 91 GLY A CA 1
ATOM 678 C C . GLY A 1 91 ? 3.003 -5.409 -21.022 1.00 91.56 91 GLY A C 1
ATOM 679 O O . GLY A 1 91 ? 2.965 -4.194 -21.163 1.00 91.56 91 GLY A O 1
ATOM 680 N N . ASP A 1 92 ? 3.424 -6.038 -19.933 1.00 93.06 92 ASP A N 1
ATOM 681 C CA . ASP A 1 92 ? 3.996 -5.399 -18.739 1.00 93.06 92 ASP A CA 1
ATOM 682 C C . ASP A 1 92 ? 5.239 -4.547 -19.071 1.00 93.06 92 ASP A C 1
ATOM 684 O O . ASP A 1 92 ? 6.057 -4.964 -19.904 1.00 93.06 92 ASP A O 1
ATOM 688 N N . GLU A 1 93 ? 5.373 -3.372 -18.437 1.00 92.69 93 GLU A N 1
ATOM 689 C CA . GLU A 1 93 ? 6.556 -2.507 -18.592 1.00 92.69 93 GLU A CA 1
ATOM 690 C C . GLU A 1 93 ? 7.754 -2.994 -17.752 1.00 92.69 93 GLU A C 1
ATOM 692 O O . GLU A 1 93 ? 8.862 -2.581 -18.038 1.00 92.69 93 GLU A O 1
ATOM 697 N N . ASP A 1 94 ? 7.580 -3.856 -16.746 1.00 88.94 94 ASP A N 1
ATOM 698 C CA . ASP A 1 94 ? 8.569 -4.377 -15.775 1.00 88.94 94 ASP A CA 1
ATOM 699 C C . ASP A 1 94 ? 9.439 -3.363 -15.000 1.00 88.94 94 ASP A C 1
ATOM 701 O O . ASP A 1 94 ? 10.053 -3.702 -13.978 1.00 88.94 94 ASP A O 1
ATOM 705 N N . ASP A 1 95 ? 9.455 -2.104 -15.432 1.00 91.06 95 ASP A N 1
ATOM 706 C CA . ASP A 1 95 ? 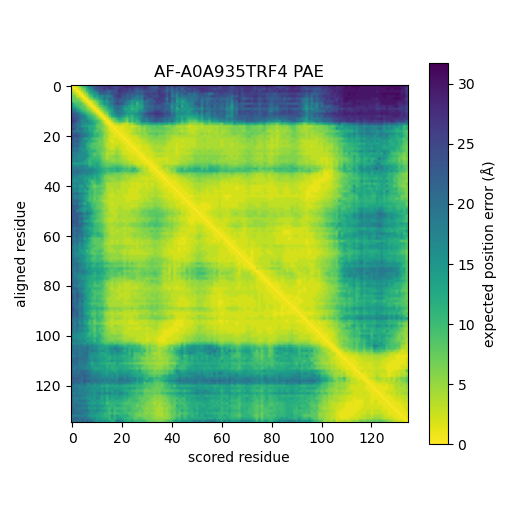10.017 -0.944 -14.765 1.00 91.06 95 ASP A CA 1
ATOM 707 C C . ASP A 1 95 ? 8.967 -0.114 -14.008 1.00 91.06 95 ASP A C 1
ATOM 709 O O . ASP A 1 95 ? 9.362 0.677 -13.143 1.00 91.06 95 ASP A O 1
ATOM 713 N N . HIS A 1 96 ? 7.673 -0.367 -14.228 1.00 91.81 96 HIS A N 1
ATOM 714 C CA . HIS A 1 96 ? 6.536 0.145 -13.461 1.00 91.81 96 HIS A CA 1
ATOM 715 C C . HIS A 1 96 ? 5.824 -1.007 -12.738 1.00 91.81 96 HIS A C 1
ATOM 717 O O . HIS A 1 96 ? 5.473 -1.995 -13.361 1.00 91.81 96 HIS A O 1
ATOM 723 N N . ASP A 1 97 ? 5.579 -0.874 -11.427 1.00 92.25 97 ASP A N 1
ATOM 724 C CA . ASP A 1 97 ? 4.835 -1.887 -10.658 1.00 92.25 97 ASP A CA 1
ATOM 725 C C . ASP A 1 97 ? 3.935 -1.259 -9.569 1.00 92.25 97 ASP A C 1
ATOM 727 O O . ASP A 1 97 ? 4.348 -0.338 -8.831 1.00 92.25 97 ASP A O 1
ATOM 731 N N . PRO A 1 98 ? 2.708 -1.783 -9.364 1.00 92.06 98 PRO A N 1
ATOM 732 C CA . PRO A 1 98 ? 1.844 -1.413 -8.255 1.00 92.06 98 PRO A CA 1
ATOM 733 C C . PRO A 1 98 ? 2.020 -2.298 -7.008 1.00 92.06 98 PRO A C 1
ATOM 735 O O . PRO A 1 98 ? 2.201 -3.504 -7.054 1.00 92.06 98 PRO A O 1
ATOM 738 N N . ALA A 1 99 ? 1.794 -1.717 -5.829 1.00 91.19 99 ALA A N 1
ATOM 739 C CA . ALA A 1 99 ? 1.578 -2.453 -4.586 1.00 91.19 99 ALA A CA 1
ATOM 740 C C . ALA A 1 99 ? 0.359 -1.897 -3.840 1.00 91.19 99 ALA A C 1
ATOM 742 O O . ALA A 1 99 ? 0.332 -0.730 -3.433 1.00 91.19 99 ALA A O 1
ATOM 743 N N . GLU A 1 100 ? -0.665 -2.729 -3.635 1.00 90.56 100 GLU A N 1
ATOM 744 C CA . GLU A 1 100 ? -1.902 -2.332 -2.959 1.00 90.56 100 GLU A CA 1
ATOM 745 C C . GLU A 1 100 ? -1.940 -2.787 -1.495 1.00 90.56 100 GLU A C 1
ATOM 747 O O . GLU A 1 100 ? -1.700 -3.946 -1.156 1.00 90.56 100 GLU A O 1
ATOM 752 N N . ILE A 1 101 ? -2.308 -1.861 -0.612 1.00 89.94 101 ILE A N 1
ATOM 753 C CA . ILE A 1 101 ? -2.640 -2.135 0.785 1.00 89.94 101 ILE A CA 1
ATOM 754 C C . ILE A 1 101 ? -4.088 -1.736 1.050 1.00 89.94 101 ILE A C 1
ATOM 756 O O . ILE A 1 101 ? -4.591 -0.758 0.504 1.00 89.94 101 ILE A O 1
ATOM 760 N N . THR A 1 102 ? -4.769 -2.459 1.936 1.00 92.69 102 THR A N 1
ATOM 761 C CA . THR A 1 102 ? -6.102 -2.065 2.408 1.00 92.69 102 THR A CA 1
ATOM 762 C C . THR A 1 102 ? -5.990 -1.424 3.780 1.00 92.69 102 THR A C 1
ATOM 764 O O . THR A 1 102 ? -5.426 -2.007 4.705 1.00 92.69 102 THR A O 1
ATOM 767 N N . ILE A 1 103 ? -6.523 -0.211 3.911 1.00 91.81 103 ILE A N 1
ATOM 768 C CA . ILE A 1 103 ? -6.623 0.475 5.193 1.00 91.81 103 ILE A CA 1
ATOM 769 C C . ILE A 1 103 ? -7.904 0.044 5.880 1.00 91.81 103 ILE A C 1
ATOM 771 O O . ILE A 1 103 ? -9.004 0.330 5.405 1.00 91.81 103 ILE A O 1
ATOM 775 N N . ASP A 1 104 ? -7.736 -0.578 7.037 1.00 87.94 104 ASP A N 1
ATOM 776 C CA . ASP A 1 104 ? -8.819 -0.806 7.976 1.00 87.94 104 ASP A CA 1
ATOM 777 C C . ASP A 1 104 ? -8.911 0.366 8.949 1.00 87.94 104 ASP A C 1
ATOM 779 O O . ASP A 1 104 ? -7.904 0.870 9.455 1.00 87.94 104 ASP A O 1
ATOM 783 N N . ILE A 1 105 ? -10.139 0.792 9.238 1.00 84.00 105 ILE A N 1
ATOM 784 C CA . ILE A 1 105 ? -10.401 1.764 10.295 1.00 84.00 105 ILE A CA 1
ATOM 785 C C . ILE A 1 105 ? -11.101 1.063 11.432 1.00 84.00 105 ILE A C 1
ATOM 787 O O . ILE A 1 105 ? -12.104 0.377 11.254 1.00 84.00 105 ILE A O 1
ATOM 791 N N . PHE A 1 106 ? -10.549 1.288 12.611 1.00 82.56 106 PHE A N 1
ATOM 792 C CA . PHE A 1 106 ? -11.096 0.840 13.867 1.00 82.56 106 PHE A CA 1
ATOM 793 C C . PHE A 1 106 ? -11.802 2.023 14.529 1.00 82.56 106 PHE A C 1
ATOM 795 O O . PHE A 1 106 ? -11.179 3.068 14.737 1.00 82.56 106 PHE A O 1
ATOM 802 N N . ASP A 1 107 ? -13.087 1.871 14.840 1.00 83.00 107 ASP A N 1
ATOM 803 C CA . ASP A 1 107 ? -13.850 2.869 15.587 1.00 83.00 107 ASP A CA 1
ATOM 804 C C . ASP A 1 107 ? -14.196 2.295 16.955 1.00 83.00 107 ASP A C 1
ATOM 806 O O . ASP A 1 107 ? -14.723 1.196 17.061 1.00 83.00 107 ASP A O 1
ATOM 810 N N . LEU A 1 108 ? -13.889 3.035 18.017 1.00 91.56 108 LEU A N 1
ATOM 811 C CA . LEU A 1 108 ? -14.208 2.608 19.369 1.00 91.56 108 LEU A CA 1
ATOM 812 C C . LEU A 1 108 ? -15.300 3.471 19.967 1.00 91.56 108 LEU A C 1
ATOM 814 O O . LEU A 1 108 ? -15.150 4.686 20.111 1.00 91.56 108 LEU A O 1
ATOM 818 N N . ALA A 1 109 ? -16.322 2.809 20.497 1.00 93.94 109 ALA A N 1
ATOM 819 C CA . ALA A 1 109 ? -17.286 3.439 21.383 1.00 93.94 109 ALA A CA 1
ATOM 820 C C . ALA A 1 109 ? -17.140 2.928 22.823 1.00 93.94 109 ALA A C 1
ATOM 822 O O . ALA A 1 109 ? -16.863 1.755 23.077 1.00 93.94 109 ALA A O 1
ATOM 823 N N . LEU A 1 110 ? -17.374 3.818 23.791 1.00 97.19 110 LEU A N 1
ATOM 824 C CA . LEU A 1 110 ? -17.379 3.500 25.218 1.00 97.19 110 LEU A CA 1
ATOM 825 C C . LEU A 1 110 ? -18.736 3.851 25.827 1.00 97.19 110 LEU A C 1
ATOM 827 O O . LEU A 1 110 ? -19.192 4.990 25.745 1.00 97.19 110 LEU A O 1
ATOM 831 N N . SER A 1 111 ? -19.337 2.893 26.530 1.00 97.19 111 SER A N 1
ATOM 832 C CA . SER A 1 111 ? -20.442 3.167 27.453 1.00 97.19 111 SER A CA 1
ATOM 833 C C . SER A 1 111 ? -19.990 2.938 28.889 1.00 97.19 111 SER A C 1
ATOM 835 O O . SER A 1 111 ? -19.284 1.972 29.176 1.00 97.19 111 SER A O 1
ATOM 837 N N . LYS A 1 112 ? -20.405 3.822 29.800 1.00 97.44 112 LYS A N 1
ATOM 838 C CA . LYS A 1 112 ? -20.156 3.693 31.237 1.00 97.44 112 LYS A CA 1
ATOM 839 C C . LYS A 1 112 ? -21.463 3.855 31.988 1.00 97.44 112 LYS A C 1
ATOM 841 O O . LYS A 1 112 ? -22.142 4.867 31.838 1.00 97.44 112 LYS A O 1
ATOM 846 N N . VAL A 1 113 ? -21.790 2.878 32.821 1.00 96.75 113 VAL A N 1
ATOM 847 C CA . VAL A 1 113 ? -23.041 2.858 33.580 1.00 96.75 113 VAL A CA 1
ATOM 848 C C . VAL A 1 113 ? -22.733 2.578 35.043 1.00 96.75 113 VAL A C 1
ATOM 850 O O . VAL A 1 113 ? -21.898 1.730 35.354 1.00 96.75 113 VAL A O 1
ATOM 853 N N . LEU A 1 114 ? -23.390 3.306 35.947 1.00 96.69 114 LEU A N 1
ATOM 854 C CA . LEU A 1 114 ? -23.386 2.976 37.371 1.00 96.69 114 LEU A CA 1
ATOM 855 C C . LEU A 1 114 ? -24.052 1.609 37.547 1.00 96.69 114 LEU A C 1
ATOM 857 O O . LEU A 1 114 ? -25.231 1.458 37.235 1.00 96.69 114 LEU A O 1
ATOM 861 N N . SER A 1 115 ? -23.305 0.621 38.029 1.00 95.75 115 SER A N 1
ATOM 862 C CA . SER A 1 115 ? -23.822 -0.734 38.227 1.00 95.75 115 SER A CA 1
ATOM 863 C C . SER A 1 115 ? -24.182 -1.018 39.677 1.00 95.75 115 SER A C 1
ATOM 865 O O . SER A 1 115 ? -25.074 -1.825 39.928 1.00 95.75 115 SER A O 1
ATOM 867 N N . SER A 1 116 ? -23.532 -0.351 40.636 1.00 95.50 116 SER A N 1
ATOM 868 C CA . SER A 1 116 ? -23.862 -0.494 42.054 1.00 95.50 116 SER A CA 1
ATOM 869 C C . SER A 1 116 ? -23.304 0.654 42.910 1.00 95.50 116 SER A C 1
ATOM 871 O O . SER A 1 116 ? -22.191 1.105 42.631 1.00 95.50 116 SER A O 1
ATOM 873 N N . PRO A 1 117 ? -24.011 1.094 43.969 1.00 93.75 117 PRO A N 1
ATOM 874 C CA . PRO A 1 117 ? -25.401 0.762 44.284 1.00 93.75 117 PRO A CA 1
ATOM 875 C C . PRO A 1 117 ? -26.378 1.510 43.364 1.00 93.75 117 PRO A C 1
ATOM 877 O O . PRO A 1 117 ? -26.077 2.585 42.851 1.00 93.75 117 PRO A O 1
ATOM 880 N N . LEU A 1 118 ? -27.573 0.950 43.164 1.00 88.62 118 LEU A N 1
ATOM 881 C CA . LEU A 1 118 ? -28.664 1.654 42.487 1.00 88.62 118 LEU A CA 1
ATOM 882 C C . LEU A 1 118 ? -29.453 2.449 43.538 1.00 88.62 118 LEU A C 1
ATOM 884 O O . LEU A 1 118 ? -30.271 1.880 44.257 1.00 88.62 118 LEU A O 1
ATOM 888 N N . GLY A 1 119 ?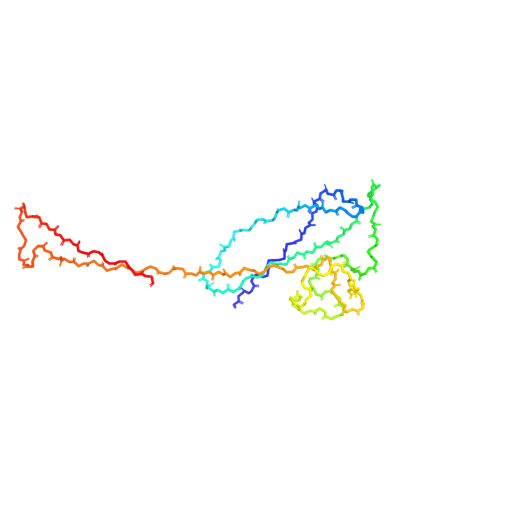 -29.175 3.748 43.676 1.00 88.38 119 GLY A N 1
ATOM 889 C CA . GLY A 1 119 ? -29.856 4.616 44.644 1.00 88.38 119 GLY A CA 1
ATOM 890 C C . GLY A 1 119 ? -28.996 5.774 45.145 1.00 88.38 119 GLY A C 1
ATOM 891 O O . GLY A 1 119 ? -28.029 6.168 44.496 1.00 88.38 119 GLY A O 1
ATOM 892 N N . ASN A 1 120 ? -29.365 6.327 46.304 1.00 93.56 120 ASN A N 1
ATOM 893 C CA . ASN A 1 120 ? -28.568 7.359 46.967 1.00 93.56 120 ASN A CA 1
ATOM 894 C C . ASN A 1 120 ? -27.201 6.788 47.366 1.00 93.56 120 ASN A C 1
ATOM 896 O O . ASN A 1 120 ? -27.126 5.689 47.909 1.00 93.56 120 ASN A O 1
ATOM 900 N N . ILE A 1 121 ? -26.149 7.564 47.119 1.00 96.50 121 ILE A N 1
ATOM 901 C CA . ILE A 1 121 ? -24.763 7.225 47.444 1.00 96.50 121 ILE A CA 1
ATOM 902 C C . ILE A 1 121 ? -24.314 8.134 48.589 1.00 96.50 121 ILE A C 1
ATOM 904 O O . ILE A 1 121 ? -24.533 9.348 48.539 1.00 96.50 121 ILE A O 1
ATOM 908 N N . TYR A 1 122 ? -23.676 7.560 49.603 1.00 96.31 122 TYR A N 1
ATOM 909 C CA . TYR A 1 122 ? -23.206 8.252 50.799 1.00 96.31 122 TYR A CA 1
ATOM 910 C C . TYR A 1 122 ? -21.674 8.194 50.929 1.00 96.31 122 TYR A C 1
ATOM 912 O O . TYR A 1 122 ? -21.014 7.346 50.322 1.00 96.31 122 TYR A O 1
ATOM 920 N N . PRO A 1 123 ? -21.063 9.099 51.717 1.00 97.25 123 PRO A N 1
ATOM 921 C CA . PRO A 1 123 ? -19.629 9.044 51.981 1.00 97.25 123 PRO A CA 1
ATOM 922 C C . PRO A 1 123 ? -19.208 7.704 52.597 1.00 97.25 123 PRO A C 1
ATOM 924 O O . PRO A 1 123 ? -19.747 7.292 53.621 1.00 97.25 123 PRO A O 1
ATOM 927 N N . GLY A 1 124 ? -18.207 7.064 51.990 1.00 96.06 124 GLY A N 1
ATOM 928 C CA . GLY A 1 124 ? -17.700 5.751 52.402 1.00 96.06 124 GLY A CA 1
ATOM 929 C C . GLY A 1 124 ? -18.269 4.571 51.608 1.00 96.06 124 GLY A C 1
ATOM 930 O O . GLY A 1 124 ? -17.747 3.466 51.749 1.00 96.06 124 GLY A O 1
ATOM 931 N N . ASP A 1 125 ? -19.272 4.790 50.753 1.00 97.00 125 ASP A N 1
ATOM 932 C CA . ASP A 1 125 ? -19.822 3.734 49.901 1.00 97.00 125 ASP A CA 1
ATOM 933 C C . ASP A 1 125 ? -18.851 3.327 48.787 1.00 97.00 125 ASP A C 1
ATOM 935 O O . ASP A 1 125 ? -18.192 4.156 48.152 1.00 97.00 125 ASP A O 1
ATOM 939 N N . ASN A 1 126 ? -18.831 2.027 48.491 1.00 96.06 126 ASN A N 1
ATOM 940 C CA . ASN A 1 126 ? -18.158 1.502 47.311 1.00 96.06 126 ASN A CA 1
ATOM 941 C C . ASN A 1 126 ? -19.075 1.642 46.096 1.00 96.06 126 ASN A C 1
ATOM 943 O O . ASN A 1 126 ? -20.137 1.023 46.035 1.00 96.06 126 ASN A O 1
ATOM 947 N N . VAL A 1 127 ? -18.634 2.418 45.110 1.00 97.12 127 VAL A N 1
ATOM 948 C CA . VAL A 1 127 ? -19.371 2.648 43.866 1.00 97.12 127 VAL A CA 1
ATOM 949 C C . VAL A 1 127 ? -18.702 1.888 42.728 1.00 97.12 127 VAL A C 1
ATOM 951 O O . VAL A 1 127 ? -17.505 2.035 42.485 1.00 97.12 127 VAL A O 1
ATOM 954 N N . THR A 1 128 ? -19.484 1.091 42.009 1.00 97.38 128 THR A N 1
ATOM 955 C CA . THR A 1 128 ? -19.031 0.299 40.864 1.00 97.38 128 THR A CA 1
ATOM 956 C C . THR A 1 128 ? -19.637 0.840 39.580 1.00 97.38 128 THR A C 1
ATOM 958 O O . THR A 1 128 ? -20.839 1.091 39.497 1.00 97.38 128 THR A O 1
ATOM 961 N N . PHE A 1 129 ? -18.798 0.982 38.558 1.00 97.75 129 PHE A N 1
ATOM 962 C CA . PHE A 1 129 ? -19.232 1.288 37.204 1.00 97.75 129 PHE A CA 1
ATOM 963 C C . PHE A 1 129 ? -18.899 0.120 36.290 1.00 97.75 129 PHE A C 1
ATOM 965 O O . PHE A 1 129 ? -17.795 -0.418 36.346 1.00 97.75 129 PHE A O 1
ATOM 972 N N . THR A 1 130 ? -19.831 -0.215 35.409 1.00 97.69 130 THR A N 1
ATOM 973 C CA . THR A 1 130 ? -19.571 -1.110 34.285 1.00 97.69 130 THR A CA 1
ATOM 974 C C . THR A 1 130 ? -19.178 -0.272 33.080 1.00 97.69 130 THR A C 1
ATOM 976 O O . THR A 1 130 ? -19.876 0.682 32.732 1.00 97.69 130 THR A O 1
ATOM 979 N N . LEU A 1 131 ? -18.051 -0.619 32.462 1.00 98.00 131 LEU A N 1
ATOM 980 C CA . LEU A 1 131 ? -17.593 -0.045 31.203 1.00 98.00 131 LEU A CA 1
ATOM 981 C C . LEU A 1 131 ? -17.744 -1.113 30.118 1.00 98.00 131 LEU A C 1
ATOM 983 O O . LEU A 1 131 ? -17.227 -2.214 30.287 1.00 98.00 131 LEU A O 1
ATOM 987 N N . ASN A 1 132 ? -18.417 -0.781 29.018 1.00 96.81 132 ASN A N 1
ATOM 988 C CA . ASN A 1 132 ? -18.437 -1.618 27.817 1.00 96.81 132 ASN A CA 1
ATOM 989 C C . ASN A 1 132 ? -17.736 -0.875 26.687 1.00 96.81 132 ASN A C 1
ATOM 991 O O . ASN A 1 132 ? -18.072 0.284 26.424 1.00 96.81 132 ASN A O 1
ATOM 995 N N . VAL A 1 133 ? -16.796 -1.557 26.041 1.00 95.31 133 VAL A N 1
ATOM 996 C CA . VAL A 1 133 ? -16.074 -1.085 24.859 1.00 95.31 133 VAL A CA 1
ATOM 997 C C . VAL A 1 133 ? -16.647 -1.806 23.644 1.00 95.31 133 VAL A C 1
ATOM 999 O O . VAL A 1 133 ? -16.833 -3.022 23.694 1.00 95.31 133 VAL A O 1
ATOM 1002 N N . TYR A 1 134 ? -16.932 -1.058 22.586 1.00 93.25 134 TYR A N 1
ATOM 1003 C CA . TYR A 1 134 ? -17.462 -1.562 21.321 1.00 93.25 134 TYR A CA 1
ATOM 1004 C C . TYR A 1 134 ? -16.498 -1.213 20.192 1.00 93.25 134 TYR A C 1
ATOM 1006 O O . TYR A 1 134 ? -15.886 -0.148 20.250 1.00 93.25 134 TYR A O 1
ATOM 1014 N N . ASN A 1 135 ? -16.417 -2.103 19.205 1.00 86.56 135 ASN A N 1
ATOM 1015 C CA . ASN A 1 135 ? -15.802 -1.895 17.896 1.00 86.56 135 ASN A CA 1
ATOM 1016 C C . ASN A 1 135 ? -16.868 -2.107 16.820 1.00 86.56 135 ASN A C 1
ATOM 1018 O O . ASN A 1 135 ? -17.673 -3.048 17.027 1.00 86.56 135 ASN A O 1
#

Radius of gyration: 26.7 Å; Cα contacts (8 Å, |Δi|>4): 194; chains: 1; bounding box: 61×28×80 Å

Nearest PDB structures (foldseek):
  5hcd-assembly1_B  TM=5.602E-01  e=2.357E+00  Homo sapiens
  7ad6-assembly1_B  TM=5.473E-01  e=2.670E+00  Homo sapiens
  7ad7-assembly1_B  TM=5.527E-01  e=3.425E+00  Homo sapiens